Protein AF-A0A966PUM5-F1 (afdb_monomer)

Foldseek 3Di:
DDDLLRPDDLVVLLVCVVVVNPSSVVSLLVVLLVLLVVVLVVCVVPVDQADEDADPCLVVCVSRVVSNVVNNCVPHPPSVPDDDRHYHYDPCHPCPVVVVVVCVVVVD

Structure (mmCIF, N/CA/C/O backbone):
data_AF-A0A966PUM5-F1
#
_entry.id   AF-A0A966PUM5-F1
#
loop_
_atom_site.group_PDB
_atom_site.id
_atom_site.type_symbol
_atom_site.label_atom_id
_atom_site.label_alt_id
_atom_site.label_comp_id
_atom_site.label_asym_id
_atom_site.label_entity_id
_atom_site.label_seq_id
_atom_site.pdbx_PDB_ins_code
_atom_site.Cartn_x
_atom_site.Cartn_y
_atom_site.Cartn_z
_atom_site.occupancy
_atom_site.B_iso_or_equiv
_atom_site.auth_seq_id
_atom_site.auth_comp_id
_atom_site.auth_asym_id
_atom_site.auth_atom_id
_atom_site.pdbx_PDB_model_num
ATOM 1 N N . MET A 1 1 ? 14.178 -1.785 17.486 1.00 45.16 1 MET A N 1
ATOM 2 C CA . MET A 1 1 ? 13.319 -1.583 16.301 1.00 45.16 1 MET A CA 1
ATOM 3 C C . MET A 1 1 ? 12.007 -1.009 16.814 1.00 45.16 1 MET A C 1
ATOM 5 O O . MET A 1 1 ? 11.384 -1.663 17.637 1.00 45.16 1 MET A O 1
ATOM 9 N N . ALA A 1 2 ? 11.670 0.242 16.490 1.00 56.06 2 ALA A N 1
ATOM 10 C CA . ALA A 1 2 ? 10.442 0.864 16.991 1.00 56.06 2 ALA A CA 1
ATOM 11 C C . ALA A 1 2 ? 9.235 0.280 16.241 1.00 56.06 2 ALA A C 1
ATOM 13 O O . ALA A 1 2 ? 9.204 0.308 15.013 1.00 56.06 2 ALA A O 1
ATOM 14 N N . THR A 1 3 ? 8.275 -0.283 16.970 1.00 83.56 3 THR A N 1
ATOM 15 C CA . THR A 1 3 ? 7.046 -0.873 16.421 1.00 83.56 3 THR A CA 1
ATOM 16 C C . THR A 1 3 ? 5.896 0.118 16.551 1.00 83.56 3 THR A C 1
ATOM 18 O O . THR A 1 3 ? 5.686 0.651 17.638 1.00 83.56 3 THR A O 1
ATOM 21 N N . ILE A 1 4 ? 5.130 0.331 15.477 1.00 85.62 4 ILE A N 1
ATOM 22 C CA . ILE A 1 4 ? 4.017 1.300 15.442 1.00 85.62 4 ILE A CA 1
ATOM 23 C C . ILE A 1 4 ? 2.964 0.990 16.522 1.00 85.62 4 ILE A C 1
ATOM 25 O O . ILE A 1 4 ? 2.525 1.901 17.214 1.00 85.62 4 ILE A O 1
ATOM 29 N N . ALA A 1 5 ? 2.626 -0.288 16.711 1.00 89.94 5 ALA A N 1
ATOM 30 C CA . ALA A 1 5 ? 1.609 -0.752 17.658 1.00 89.94 5 ALA A CA 1
ATOM 31 C C . ALA A 1 5 ? 2.207 -1.493 18.870 1.00 89.94 5 ALA A C 1
ATOM 33 O O . ALA A 1 5 ? 1.662 -2.485 19.331 1.00 89.94 5 ALA A O 1
ATOM 34 N N . GLY A 1 6 ? 3.401 -1.102 19.334 1.00 86.88 6 GLY A N 1
ATOM 35 C CA . GLY A 1 6 ? 3.982 -1.680 20.560 1.00 86.88 6 GLY A CA 1
ATOM 36 C C . GLY A 1 6 ? 4.244 -3.199 20.546 1.00 86.88 6 GLY A C 1
ATOM 37 O O . GLY A 1 6 ? 4.466 -3.773 21.606 1.00 86.88 6 GLY A O 1
ATOM 38 N N . GLY A 1 7 ? 4.229 -3.842 19.373 1.00 87.06 7 GLY A N 1
ATOM 39 C CA . GLY A 1 7 ? 4.420 -5.287 19.210 1.00 87.06 7 GLY A CA 1
ATOM 40 C C . GLY A 1 7 ? 3.132 -6.092 19.004 1.00 87.06 7 GLY A C 1
ATOM 41 O O . GLY A 1 7 ? 3.221 -7.306 18.844 1.00 87.06 7 GLY A O 1
ATOM 42 N N . GLU A 1 8 ? 1.962 -5.445 18.974 1.00 91.31 8 GLU A N 1
ATOM 43 C CA . GLU A 1 8 ? 0.696 -6.087 18.598 1.00 91.31 8 GLU A CA 1
ATOM 44 C C . GLU A 1 8 ? 0.746 -6.654 17.169 1.00 91.31 8 GLU A C 1
ATOM 46 O O . GLU A 1 8 ? 1.425 -6.112 16.286 1.00 91.31 8 GLU A O 1
ATOM 51 N N . ARG A 1 9 ? 0.003 -7.743 16.931 1.00 91.25 9 ARG A N 1
ATOM 52 C CA . ARG A 1 9 ? -0.102 -8.345 15.596 1.00 91.25 9 ARG A CA 1
ATOM 53 C C . ARG A 1 9 ? -0.928 -7.447 14.678 1.00 91.25 9 ARG A C 1
ATOM 55 O O . ARG A 1 9 ? -1.912 -6.846 15.109 1.00 91.25 9 ARG A O 1
ATOM 62 N N . GLY A 1 10 ? -0.554 -7.374 13.402 1.00 90.50 10 GLY A N 1
ATOM 63 C CA . GLY A 1 10 ? -1.220 -6.488 12.443 1.00 90.50 10 GLY A CA 1
ATOM 64 C C . GLY A 1 10 ? -2.719 -6.773 12.323 1.00 90.50 10 GLY A C 1
ATOM 65 O O . GLY A 1 10 ? -3.525 -5.846 12.308 1.00 90.50 10 GLY A O 1
ATOM 66 N N . GLU A 1 11 ? -3.096 -8.048 12.329 1.00 91.62 11 GLU A N 1
ATOM 67 C CA . GLU A 1 11 ? -4.478 -8.515 12.230 1.00 91.62 11 GLU A CA 1
ATOM 68 C C . GLU A 1 11 ? -5.327 -8.059 13.427 1.00 91.62 11 GLU A C 1
ATOM 70 O O . GLU A 1 11 ? -6.487 -7.686 13.260 1.00 91.62 11 GLU A O 1
ATOM 75 N N . GLU A 1 12 ? -4.745 -8.030 14.631 1.00 94.50 12 GLU A N 1
ATOM 76 C CA . GLU A 1 12 ? -5.415 -7.561 15.853 1.00 94.50 12 GLU A CA 1
ATOM 77 C C . GLU A 1 12 ? -5.640 -6.049 15.814 1.00 94.50 12 GLU A C 1
ATOM 79 O O . GLU A 1 12 ? -6.734 -5.570 16.125 1.00 94.50 12 GLU A O 1
ATOM 84 N N . VAL A 1 13 ? -4.629 -5.297 15.371 1.00 95.25 13 VAL A N 1
ATOM 85 C CA . VAL A 1 13 ? -4.726 -3.842 15.202 1.00 95.25 13 VAL A CA 1
ATOM 86 C C . VAL A 1 13 ? -5.794 -3.496 14.166 1.0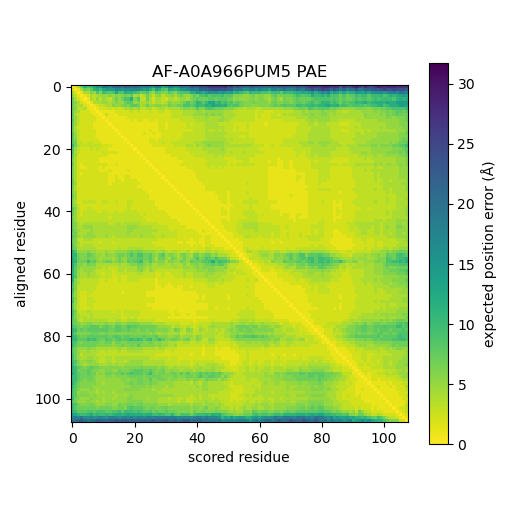0 95.25 13 VAL A C 1
ATOM 88 O O . VAL A 1 13 ? -6.623 -2.620 14.405 1.00 95.25 13 VAL A O 1
ATOM 91 N N . ILE A 1 14 ? -5.829 -4.207 13.038 1.00 94.44 14 ILE A N 1
ATOM 92 C CA . ILE A 1 14 ? -6.844 -4.003 11.998 1.00 94.44 14 ILE A CA 1
ATOM 93 C C . ILE A 1 14 ? -8.242 -4.321 12.537 1.00 94.44 14 ILE A C 1
ATOM 95 O O . ILE A 1 14 ? -9.154 -3.517 12.357 1.00 94.44 14 ILE A O 1
ATOM 99 N N . ALA A 1 15 ? -8.418 -5.438 13.248 1.00 95.00 15 ALA A N 1
ATOM 100 C CA . ALA A 1 15 ? -9.709 -5.799 13.832 1.00 95.00 15 ALA A CA 1
ATOM 101 C C . ALA A 1 15 ? -10.219 -4.732 14.818 1.00 95.00 15 ALA A C 1
ATOM 103 O O . ALA A 1 15 ? -11.388 -4.345 14.768 1.00 95.00 15 ALA A O 1
ATOM 104 N N . ARG A 1 16 ? -9.335 -4.196 15.671 1.00 96.81 16 ARG A N 1
ATOM 105 C CA . ARG A 1 16 ? -9.654 -3.082 16.579 1.00 96.81 16 ARG A CA 1
ATOM 106 C C . ARG A 1 16 ? -10.023 -1.809 15.817 1.00 96.81 16 ARG A C 1
ATOM 108 O O . ARG A 1 16 ? -11.003 -1.154 16.165 1.00 96.81 16 ARG A O 1
ATOM 115 N N . ALA A 1 17 ? -9.280 -1.474 14.765 1.00 96.12 17 ALA A N 1
ATOM 116 C CA . ALA A 1 17 ? -9.565 -0.305 13.940 1.00 96.12 17 ALA A CA 1
ATOM 117 C C . ALA A 1 17 ? -10.936 -0.415 13.250 1.00 96.12 17 ALA A C 1
ATOM 119 O O . ALA A 1 17 ? -11.700 0.548 13.253 1.00 96.12 17 ALA A O 1
ATOM 120 N N . VAL A 1 18 ? -11.290 -1.600 12.737 1.00 95.19 18 VAL A N 1
ATOM 121 C CA . VAL A 1 18 ? -12.622 -1.886 12.173 1.00 95.19 18 VAL A CA 1
ATOM 122 C C . VAL A 1 18 ? -13.722 -1.740 13.230 1.00 95.19 18 VAL A C 1
ATOM 124 O O . VAL A 1 18 ? -14.803 -1.242 12.923 1.00 95.19 18 VAL A O 1
ATOM 127 N N . ALA A 1 19 ? -13.441 -2.098 14.485 1.00 97.00 19 ALA A N 1
ATOM 128 C CA . ALA A 1 19 ? -14.344 -1.878 15.615 1.00 97.00 19 ALA A CA 1
ATOM 129 C C . ALA A 1 19 ? -14.408 -0.409 16.097 1.00 97.00 19 ALA A C 1
ATOM 131 O O . ALA A 1 19 ? -15.137 -0.110 17.042 1.00 97.00 19 ALA A O 1
ATOM 132 N N . GLY A 1 20 ? -13.675 0.512 15.461 1.00 96.62 20 GLY A N 1
ATOM 133 C CA . GLY A 1 20 ? -13.687 1.941 15.781 1.00 96.62 20 GLY A CA 1
ATOM 134 C C . GLY A 1 20 ? -12.743 2.358 16.912 1.00 96.62 20 GLY A C 1
ATOM 135 O O . GLY A 1 20 ? -12.876 3.462 17.440 1.00 96.62 20 GLY A O 1
ATOM 136 N N . ASP A 1 21 ? -11.790 1.508 17.301 1.00 98.06 21 ASP A N 1
ATOM 137 C CA . ASP A 1 21 ? -10.781 1.849 18.305 1.00 98.06 21 ASP A CA 1
ATOM 138 C C . ASP A 1 21 ? -9.893 3.007 17.814 1.00 98.06 21 ASP A C 1
ATOM 140 O O . ASP A 1 21 ? -9.150 2.886 16.837 1.00 98.06 21 ASP A O 1
ATOM 144 N N . ALA A 1 22 ? -9.952 4.141 18.516 1.00 97.44 22 ALA A N 1
ATOM 145 C CA . ALA A 1 22 ? -9.245 5.361 18.133 1.00 97.44 22 ALA A CA 1
ATOM 146 C C . ALA A 1 22 ? -7.714 5.206 18.112 1.00 97.44 22 ALA A C 1
ATOM 148 O O . ALA A 1 22 ? -7.044 5.821 17.281 1.00 97.44 22 ALA A O 1
ATOM 149 N N . GLN A 1 23 ? -7.151 4.391 19.005 1.00 96.38 23 GLN A N 1
ATOM 150 C CA . GLN A 1 23 ? -5.712 4.151 19.050 1.00 96.38 23 GLN A CA 1
ATOM 151 C C . GLN A 1 23 ? -5.281 3.301 17.851 1.00 96.38 23 GLN A C 1
ATOM 153 O O . GLN A 1 23 ? -4.318 3.650 17.168 1.00 96.38 23 GLN A O 1
ATOM 158 N N . ALA A 1 24 ? -6.028 2.237 17.550 1.00 96.19 24 ALA A N 1
ATOM 159 C CA . ALA A 1 24 ? -5.768 1.381 16.400 1.00 96.19 24 ALA A CA 1
ATOM 160 C C . ALA A 1 24 ? -5.907 2.143 15.072 1.00 96.19 24 ALA A C 1
ATOM 162 O O . ALA A 1 24 ? -5.049 2.023 14.199 1.00 96.19 24 ALA A O 1
ATOM 163 N N . LEU A 1 25 ? -6.920 3.006 14.945 1.00 97.31 25 LEU A N 1
ATOM 164 C CA . LEU A 1 25 ? -7.059 3.918 13.803 1.00 97.31 25 LEU A CA 1
ATOM 165 C C . LEU A 1 25 ? -5.841 4.850 13.667 1.00 97.31 25 LEU A C 1
ATOM 167 O O . LEU A 1 25 ? -5.355 5.068 12.557 1.00 97.31 25 LEU A O 1
ATOM 171 N N . GLY A 1 26 ? -5.305 5.355 14.783 1.00 96.81 26 GLY A N 1
ATOM 172 C CA . GLY A 1 26 ? -4.069 6.143 14.798 1.00 96.81 26 GLY A CA 1
ATOM 173 C C . GLY A 1 26 ? -2.835 5.350 14.348 1.00 96.81 26 GLY A C 1
ATOM 174 O O . GLY A 1 26 ? -1.963 5.890 13.657 1.00 96.81 26 GLY A O 1
ATOM 175 N N . TYR A 1 27 ? -2.769 4.057 14.676 1.00 96.25 27 TYR A N 1
ATOM 176 C CA . TYR A 1 27 ? -1.722 3.164 14.177 1.00 96.25 27 TYR A CA 1
ATOM 177 C C . TYR A 1 27 ? -1.831 2.945 12.669 1.00 96.25 27 TYR A C 1
ATOM 179 O O . TYR A 1 27 ? -0.808 3.017 11.986 1.00 96.25 27 TYR A O 1
ATOM 187 N N . LEU A 1 28 ? -3.042 2.748 12.134 1.00 95.69 28 LEU A N 1
ATOM 188 C CA . LEU A 1 28 ? -3.251 2.606 10.689 1.00 95.69 28 LEU A CA 1
ATOM 189 C C . LEU A 1 28 ? -2.915 3.893 9.926 1.00 95.69 28 LEU A C 1
ATOM 191 O O . LEU A 1 28 ? -2.287 3.825 8.871 1.00 95.69 28 LEU A O 1
ATOM 195 N N . ASP A 1 29 ? -3.254 5.064 10.472 1.00 97.25 29 ASP A N 1
ATOM 196 C CA . ASP A 1 29 ? -2.884 6.353 9.875 1.00 97.25 29 ASP A CA 1
ATOM 197 C C . ASP A 1 29 ? -1.358 6.546 9.858 1.00 97.25 29 ASP A C 1
ATOM 199 O O . ASP A 1 29 ? -0.783 6.874 8.817 1.00 97.25 29 ASP A O 1
ATOM 203 N N . THR A 1 30 ? -0.682 6.234 10.970 1.00 96.56 30 THR A N 1
ATOM 204 C CA . THR A 1 30 ? 0.787 6.278 11.060 1.00 96.56 30 THR A CA 1
ATOM 205 C C . THR A 1 30 ? 1.443 5.302 10.083 1.00 96.56 30 THR A C 1
ATOM 207 O O . THR A 1 30 ? 2.404 5.657 9.399 1.00 96.56 30 THR A O 1
ATOM 210 N N . PHE A 1 31 ? 0.922 4.078 9.990 1.00 95.00 31 PHE A N 1
ATOM 211 C CA . PHE A 1 31 ? 1.378 3.081 9.026 1.00 95.00 31 PHE A CA 1
ATOM 212 C C . PHE A 1 31 ? 1.207 3.585 7.589 1.00 95.00 31 PHE A C 1
ATOM 214 O O . PHE A 1 31 ? 2.166 3.582 6.814 1.00 95.00 31 PHE A O 1
ATOM 221 N N . GLY A 1 32 ? 0.014 4.088 7.257 1.00 95.94 32 GLY A N 1
ATOM 222 C CA . GLY A 1 32 ? -0.308 4.622 5.940 1.00 95.94 32 GLY A CA 1
ATOM 223 C C . GLY A 1 32 ? 0.628 5.754 5.525 1.00 95.94 32 GLY A C 1
ATOM 224 O O . GLY A 1 32 ? 1.098 5.770 4.388 1.00 95.94 32 GLY A O 1
ATOM 225 N N . ARG A 1 33 ? 0.979 6.644 6.463 1.00 97.94 33 ARG A N 1
ATOM 226 C CA . ARG A 1 33 ? 1.949 7.722 6.238 1.00 97.94 33 ARG A CA 1
ATOM 227 C C . ARG A 1 33 ? 3.324 7.192 5.853 1.00 97.94 33 ARG A C 1
ATOM 229 O O . ARG A 1 33 ? 3.911 7.673 4.888 1.00 97.94 33 ARG A O 1
ATOM 236 N N . TRP A 1 34 ? 3.850 6.215 6.587 1.00 96.75 34 TRP A N 1
ATOM 237 C CA . TRP A 1 34 ? 5.185 5.677 6.313 1.00 96.75 34 TRP A CA 1
ATOM 238 C C . TRP A 1 34 ? 5.255 4.918 4.991 1.00 96.75 34 TRP A C 1
ATOM 240 O O . TRP A 1 34 ? 6.224 5.080 4.247 1.00 96.75 34 TRP A O 1
ATOM 250 N N . VAL A 1 35 ? 4.213 4.154 4.658 1.00 95.88 35 VAL A N 1
ATOM 251 C CA . VAL A 1 35 ? 4.104 3.517 3.339 1.00 95.88 35 VAL A CA 1
ATOM 252 C C . VAL A 1 35 ? 4.051 4.582 2.242 1.00 95.88 35 VAL A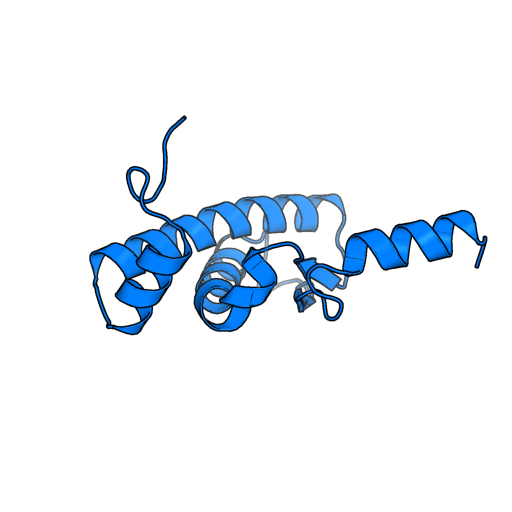 C 1
ATOM 254 O O . VAL A 1 35 ? 4.813 4.508 1.279 1.00 95.88 35 VAL A O 1
ATOM 257 N N . ALA A 1 36 ? 3.220 5.615 2.409 1.00 97.19 36 ALA A N 1
ATOM 258 C CA . ALA A 1 36 ? 3.102 6.707 1.450 1.00 97.19 36 ALA A CA 1
ATOM 259 C C . ALA A 1 36 ? 4.428 7.443 1.209 1.00 97.19 36 ALA A C 1
ATOM 261 O O . ALA A 1 36 ? 4.742 7.725 0.058 1.00 97.19 36 ALA A O 1
ATOM 262 N N . VAL A 1 37 ? 5.240 7.692 2.244 1.00 97.94 37 VAL A N 1
ATOM 263 C CA . VAL A 1 37 ? 6.588 8.278 2.086 1.00 97.94 37 VAL A CA 1
ATOM 264 C C . VAL A 1 37 ? 7.445 7.442 1.131 1.00 97.94 37 VAL A C 1
ATOM 266 O O . VAL A 1 37 ? 8.072 7.987 0.223 1.00 97.94 37 VAL A O 1
ATOM 269 N N . GLY A 1 38 ? 7.451 6.116 1.296 1.00 97.19 38 GLY A N 1
ATOM 270 C CA . GLY A 1 38 ? 8.180 5.215 0.403 1.00 97.19 38 GLY A CA 1
ATOM 271 C C . GLY A 1 38 ? 7.665 5.281 -1.036 1.00 97.19 38 GLY A C 1
ATOM 272 O O . GLY A 1 38 ? 8.451 5.435 -1.971 1.00 97.19 38 GLY A O 1
ATOM 273 N N . LEU A 1 39 ? 6.343 5.233 -1.212 1.00 97.12 39 LEU A N 1
ATOM 274 C CA . LEU A 1 39 ? 5.706 5.302 -2.529 1.00 97.12 39 LEU A CA 1
ATOM 275 C C . LEU A 1 39 ? 5.959 6.642 -3.232 1.00 97.12 39 LEU A C 1
ATOM 277 O O . LEU A 1 39 ? 6.232 6.656 -4.431 1.00 97.12 39 LEU A O 1
ATOM 281 N N . VAL A 1 40 ? 5.906 7.761 -2.508 1.00 97.69 40 VAL A N 1
ATOM 282 C CA . VAL A 1 40 ? 6.205 9.098 -3.043 1.00 97.69 40 VAL A CA 1
ATOM 283 C C . VAL A 1 40 ? 7.653 9.184 -3.504 1.00 97.69 40 VAL A C 1
ATOM 285 O O . VAL A 1 40 ? 7.912 9.677 -4.599 1.00 97.69 40 VAL A O 1
ATOM 288 N N . ASN A 1 41 ? 8.595 8.660 -2.719 1.00 97.38 41 ASN A N 1
ATOM 289 C CA . ASN A 1 41 ? 10.000 8.633 -3.117 1.00 97.38 41 ASN A CA 1
ATOM 290 C C . ASN A 1 41 ? 10.196 7.839 -4.411 1.00 97.38 41 ASN A C 1
ATOM 292 O O . ASN A 1 41 ? 10.841 8.333 -5.330 1.00 97.38 41 ASN A O 1
ATOM 296 N N . LEU A 1 42 ? 9.593 6.650 -4.515 1.00 96.75 42 LEU A N 1
ATOM 297 C CA . LEU A 1 42 ? 9.633 5.859 -5.746 1.00 96.75 42 LEU A CA 1
ATOM 298 C C . LEU A 1 42 ? 9.004 6.622 -6.918 1.00 96.75 42 LEU A C 1
ATOM 300 O O . LEU A 1 42 ? 9.615 6.724 -7.974 1.00 96.75 42 LEU A O 1
ATOM 304 N N . THR A 1 43 ? 7.845 7.246 -6.704 1.00 96.56 43 THR A N 1
ATOM 305 C CA . THR A 1 43 ? 7.141 8.037 -7.728 1.00 96.56 43 THR A CA 1
ATOM 306 C C . THR A 1 43 ? 7.975 9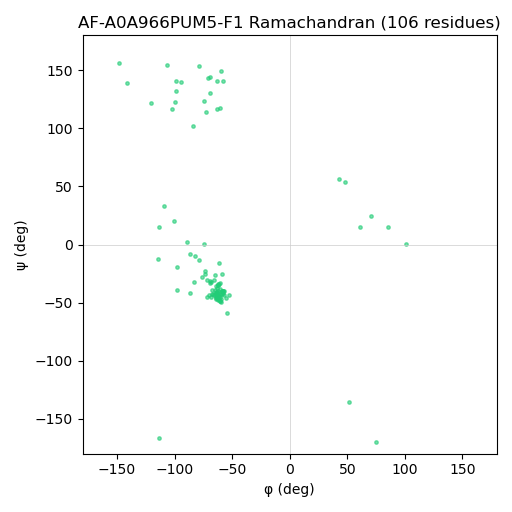.217 -8.226 1.00 96.56 43 THR A C 1
ATOM 308 O O . THR A 1 43 ? 7.975 9.522 -9.415 1.00 96.56 43 THR A O 1
ATOM 311 N N . ASN A 1 44 ? 8.713 9.882 -7.338 1.00 94.88 44 ASN A N 1
ATOM 312 C CA . ASN A 1 44 ? 9.588 10.991 -7.710 1.00 94.88 44 ASN A CA 1
ATOM 313 C C . ASN A 1 44 ? 10.855 10.535 -8.449 1.00 94.88 44 ASN A C 1
ATOM 315 O O . ASN A 1 44 ? 11.422 11.325 -9.195 1.00 94.88 44 ASN A O 1
ATOM 319 N N . ILE A 1 45 ? 11.306 9.294 -8.241 1.00 95.69 45 ILE A N 1
ATOM 320 C CA . ILE A 1 45 ? 12.506 8.746 -8.890 1.00 95.69 45 ILE A CA 1
ATOM 321 C C . ILE A 1 45 ? 12.175 8.144 -10.259 1.00 95.69 45 ILE A C 1
ATOM 323 O O . ILE A 1 45 ? 12.954 8.312 -11.194 1.00 95.69 45 ILE A O 1
ATOM 327 N N . THR A 1 46 ? 11.060 7.418 -10.376 1.00 96.12 46 THR A N 1
ATOM 328 C CA . THR A 1 46 ? 10.775 6.585 -11.555 1.00 96.12 46 THR A CA 1
ATOM 329 C C . THR A 1 46 ? 9.579 7.035 -12.387 1.00 96.12 46 THR A C 1
ATOM 331 O O . THR A 1 46 ? 9.429 6.528 -13.492 1.00 96.12 46 THR A O 1
ATOM 334 N N . ASP A 1 47 ? 8.746 7.948 -11.878 1.00 94.38 47 ASP A N 1
ATOM 335 C CA . ASP A 1 47 ? 7.515 8.439 -12.521 1.00 94.38 47 ASP A CA 1
ATOM 336 C C . ASP A 1 47 ? 6.650 7.334 -13.177 1.00 94.38 47 ASP A C 1
ATOM 338 O O . ASP A 1 47 ? 6.400 7.354 -14.384 1.00 94.38 47 ASP A O 1
ATOM 342 N N . PRO A 1 48 ? 6.226 6.304 -12.418 1.00 96.50 48 PRO A N 1
ATOM 343 C CA . PRO A 1 48 ? 5.509 5.173 -12.987 1.00 96.50 48 PRO A CA 1
ATOM 344 C C . PRO A 1 48 ? 4.034 5.513 -13.240 1.00 96.50 48 PRO A C 1
ATOM 346 O O . PRO A 1 48 ? 3.425 6.279 -12.500 1.00 96.50 48 PRO A O 1
ATOM 349 N N . ASN A 1 49 ? 3.404 4.839 -14.207 1.00 96.31 49 ASN A N 1
ATOM 350 C CA . ASN A 1 49 ? 1.947 4.918 -14.373 1.00 96.31 49 ASN A CA 1
ATOM 351 C C . ASN A 1 49 ? 1.179 4.083 -13.332 1.00 96.31 49 ASN A C 1
ATOM 353 O O . ASN A 1 49 ? 0.034 4.394 -13.014 1.00 96.31 49 ASN A O 1
ATOM 357 N N . VAL A 1 50 ? 1.777 3.004 -12.816 1.00 96.81 50 VAL A N 1
ATOM 358 C CA . VAL A 1 50 ? 1.134 2.067 -11.880 1.00 96.81 50 VAL A CA 1
ATOM 359 C C . VAL A 1 50 ? 2.140 1.617 -10.829 1.00 96.81 50 VAL A C 1
ATOM 361 O O . VAL A 1 50 ? 3.282 1.296 -11.157 1.00 96.81 50 VAL A O 1
ATOM 364 N N . ILE A 1 51 ? 1.697 1.529 -9.575 1.00 96.50 51 ILE A N 1
ATOM 365 C CA . ILE A 1 51 ? 2.440 0.868 -8.500 1.00 96.50 51 ILE A CA 1
ATOM 366 C C . ILE A 1 51 ? 1.586 -0.273 -7.952 1.00 96.50 51 ILE A C 1
ATOM 368 O O . ILE A 1 51 ? 0.469 -0.056 -7.484 1.00 96.50 51 ILE A O 1
ATOM 372 N N . VAL A 1 52 ? 2.122 -1.494 -8.007 1.00 94.31 52 VAL A N 1
ATOM 373 C CA . VAL A 1 52 ? 1.450 -2.699 -7.506 1.00 94.31 52 VAL A CA 1
ATOM 374 C C . VAL A 1 52 ? 1.986 -3.048 -6.121 1.00 94.31 52 VAL A C 1
ATOM 376 O O . VAL A 1 52 ? 3.181 -3.270 -5.943 1.00 94.31 52 VAL A O 1
ATOM 379 N N . ILE A 1 53 ? 1.089 -3.115 -5.142 1.00 92.12 53 ILE A N 1
ATOM 380 C CA . ILE A 1 53 ? 1.385 -3.394 -3.737 1.00 92.12 53 ILE A CA 1
ATOM 381 C C . ILE A 1 53 ? 1.019 -4.850 -3.442 1.00 92.12 53 ILE A C 1
ATOM 383 O O . ILE A 1 53 ? -0.141 -5.245 -3.563 1.00 92.12 53 ILE A O 1
ATOM 387 N N . GLY A 1 54 ? 2.023 -5.656 -3.095 1.00 88.56 54 GLY A N 1
ATOM 388 C CA . GLY A 1 54 ? 1.871 -7.072 -2.749 1.00 88.56 54 GLY A CA 1
ATOM 389 C C . GLY A 1 54 ? 2.188 -7.382 -1.283 1.00 88.56 54 GLY A C 1
ATOM 390 O O . GLY A 1 54 ? 2.325 -6.483 -0.454 1.00 88.56 54 GLY A O 1
ATOM 391 N N . GLY A 1 55 ? 2.339 -8.675 -0.978 1.00 83.62 55 GLY A N 1
ATOM 392 C CA . GLY A 1 55 ? 2.602 -9.177 0.377 1.00 83.62 55 GLY A CA 1
ATOM 393 C C . GLY A 1 55 ? 1.364 -9.147 1.281 1.00 83.62 55 GLY A C 1
ATOM 394 O O . GLY A 1 55 ? 0.264 -8.872 0.814 1.00 83.62 55 GLY A O 1
ATOM 395 N N . GLY A 1 56 ? 1.540 -9.390 2.585 1.00 78.19 56 GLY A N 1
ATOM 396 C CA . GLY A 1 56 ? 0.426 -9.474 3.551 1.00 78.19 56 GLY A CA 1
ATOM 397 C C . GLY A 1 56 ? -0.410 -8.192 3.693 1.00 78.19 56 GLY A C 1
ATOM 398 O O . GLY A 1 56 ? -1.540 -8.230 4.161 1.00 78.19 56 GLY A O 1
ATOM 399 N N . MET A 1 57 ? 0.095 -7.048 3.218 1.00 78.62 57 MET A N 1
ATOM 400 C CA . MET A 1 57 ? -0.689 -5.811 3.124 1.00 78.62 57 MET A CA 1
ATOM 401 C C . MET A 1 57 ? -1.843 -5.923 2.116 1.00 78.62 57 MET A C 1
ATOM 403 O O . MET A 1 57 ? -2.871 -5.272 2.297 1.00 78.62 57 MET A O 1
ATOM 407 N N . ALA A 1 58 ? -1.681 -6.728 1.062 1.00 84.00 58 ALA A N 1
ATOM 408 C CA . ALA A 1 58 ? -2.689 -6.901 0.021 1.00 84.00 58 ALA A CA 1
ATOM 409 C C . ALA A 1 58 ? -3.998 -7.490 0.570 1.00 84.00 58 ALA A C 1
ATOM 411 O O . ALA A 1 58 ? -5.073 -7.097 0.129 1.00 84.00 58 ALA A O 1
ATOM 412 N N . GLU A 1 59 ? -3.914 -8.375 1.565 1.00 84.31 59 GLU A N 1
ATOM 413 C CA . GLU A 1 59 ? -5.077 -9.008 2.203 1.00 84.31 59 GLU A CA 1
ATOM 414 C C . GLU A 1 59 ? -5.895 -8.017 3.040 1.00 84.31 59 GLU A C 1
ATOM 416 O O . GLU A 1 59 ? -7.116 -8.114 3.113 1.00 84.31 59 GLU A O 1
ATOM 421 N N . ALA A 1 60 ? -5.228 -7.021 3.626 1.00 88.75 60 ALA A N 1
ATOM 422 C CA . ALA A 1 60 ? -5.845 -5.964 4.423 1.00 88.75 60 ALA A CA 1
ATOM 423 C C . ALA A 1 60 ? -6.021 -4.650 3.642 1.00 88.75 60 ALA A C 1
ATOM 425 O O . ALA A 1 60 ? -6.138 -3.572 4.235 1.00 88.75 60 ALA A O 1
ATOM 426 N N . ALA A 1 61 ? -6.013 -4.711 2.308 1.00 89.75 61 ALA A N 1
ATOM 427 C CA . ALA A 1 61 ? -5.988 -3.523 1.467 1.00 89.75 61 ALA A CA 1
ATOM 428 C C . ALA A 1 61 ? -7.174 -2.585 1.719 1.00 89.75 61 ALA A C 1
ATOM 430 O O . ALA A 1 61 ? -6.972 -1.374 1.786 1.00 89.75 61 ALA A O 1
ATOM 431 N N . ASP A 1 62 ? -8.379 -3.116 1.926 1.00 91.38 62 ASP A N 1
ATOM 432 C CA . ASP A 1 62 ? -9.573 -2.296 2.167 1.00 91.38 62 ASP A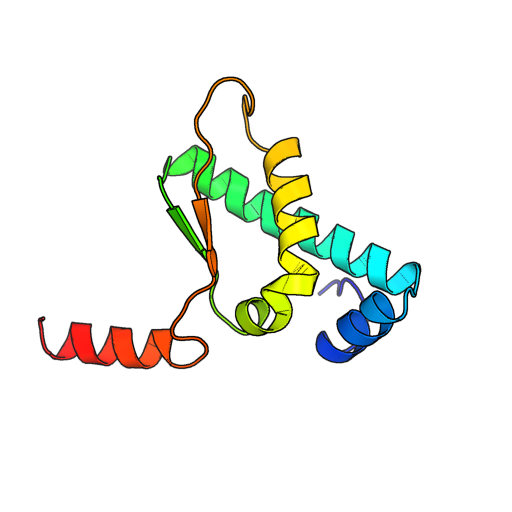 CA 1
ATOM 433 C C . ASP A 1 62 ? -9.448 -1.444 3.437 1.00 91.38 62 ASP A C 1
ATOM 435 O O . ASP A 1 62 ? -9.905 -0.301 3.473 1.00 91.38 62 ASP A O 1
ATOM 439 N N . SER A 1 63 ? -8.766 -1.964 4.461 1.00 92.94 63 SER A N 1
ATOM 440 C CA . SER A 1 63 ? -8.513 -1.239 5.706 1.00 92.94 63 SER A CA 1
ATOM 441 C C . SER A 1 63 ? -7.302 -0.310 5.617 1.00 92.94 63 SER A C 1
ATOM 443 O O . SER A 1 63 ? -7.291 0.725 6.270 1.00 92.94 63 SER A O 1
ATOM 445 N N . LEU A 1 64 ? -6.273 -0.644 4.833 1.00 93.75 64 LEU A N 1
ATOM 446 C CA . LEU A 1 64 ? -4.992 0.079 4.841 1.00 93.75 64 LEU A CA 1
ATOM 447 C C . LEU A 1 64 ? -4.856 1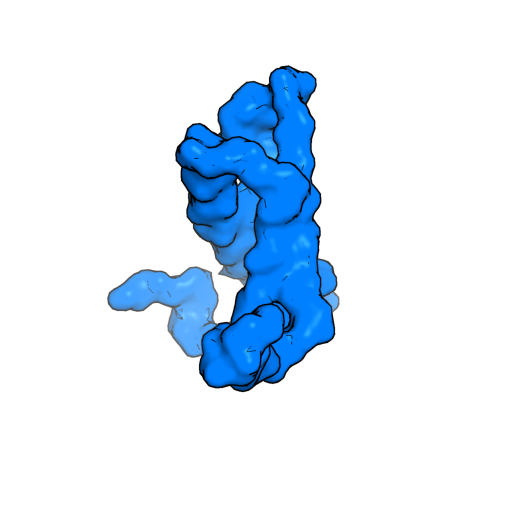.112 3.715 1.00 93.75 64 LEU A C 1
ATOM 449 O O . LEU A 1 64 ? -4.328 2.207 3.925 1.00 93.75 64 LEU A O 1
ATOM 453 N N . MET A 1 65 ? -5.338 0.790 2.514 1.00 94.94 65 MET A N 1
ATOM 454 C CA . MET A 1 65 ? -5.176 1.627 1.324 1.00 94.94 65 MET A CA 1
ATOM 455 C C . MET A 1 65 ? -5.800 3.022 1.435 1.00 94.94 65 MET A C 1
ATOM 457 O O . MET A 1 65 ? -5.207 3.943 0.868 1.00 94.94 65 MET A O 1
ATOM 461 N N . PRO A 1 66 ? -6.925 3.247 2.144 1.00 95.81 66 PRO A N 1
ATOM 462 C CA . PRO A 1 66 ? -7.444 4.600 2.343 1.00 95.81 66 PRO A CA 1
ATOM 463 C C . PRO A 1 66 ? -6.428 5.536 3.015 1.00 95.81 66 PRO A C 1
ATOM 465 O O . PRO A 1 66 ? -6.222 6.656 2.545 1.00 95.81 66 PRO A O 1
ATOM 468 N N . TYR A 1 67 ? -5.728 5.061 4.052 1.00 96.62 67 TYR A N 1
ATOM 469 C CA . TYR A 1 67 ? -4.698 5.837 4.752 1.00 96.62 67 TYR A CA 1
ATOM 470 C C . TYR A 1 67 ? -3.484 6.094 3.860 1.00 96.62 67 TYR A C 1
ATOM 472 O O . TYR A 1 67 ? -2.975 7.212 3.810 1.00 96.62 67 TYR A O 1
ATOM 480 N N . VAL A 1 68 ? -3.047 5.081 3.107 1.00 96.88 68 VAL A N 1
ATOM 481 C CA . VAL A 1 68 ? -1.924 5.219 2.168 1.00 96.88 68 VAL A CA 1
ATOM 482 C C . VAL A 1 68 ? -2.246 6.232 1.075 1.00 96.88 68 VAL A C 1
ATOM 484 O O . VAL A 1 68 ? -1.446 7.127 0.828 1.00 96.88 68 VAL A O 1
ATOM 487 N N . LYS A 1 69 ? -3.423 6.141 0.444 1.00 95.69 69 LYS A N 1
ATOM 488 C CA . LYS A 1 69 ? -3.848 7.060 -0.624 1.00 95.69 69 LYS A CA 1
ATOM 489 C C . LYS A 1 69 ? -3.979 8.497 -0.126 1.00 95.69 69 LYS A C 1
ATOM 491 O O . LYS A 1 69 ? -3.538 9.412 -0.820 1.00 95.69 69 LYS A O 1
ATOM 496 N N . LYS A 1 70 ? -4.536 8.689 1.076 1.00 96.69 70 LYS A N 1
ATOM 497 C CA . LYS A 1 70 ? -4.604 9.996 1.745 1.00 96.69 70 LYS A CA 1
ATOM 498 C C . LYS A 1 70 ? -3.208 10.616 1.850 1.00 96.69 70 LYS A C 1
ATOM 500 O O . LYS A 1 70 ? -2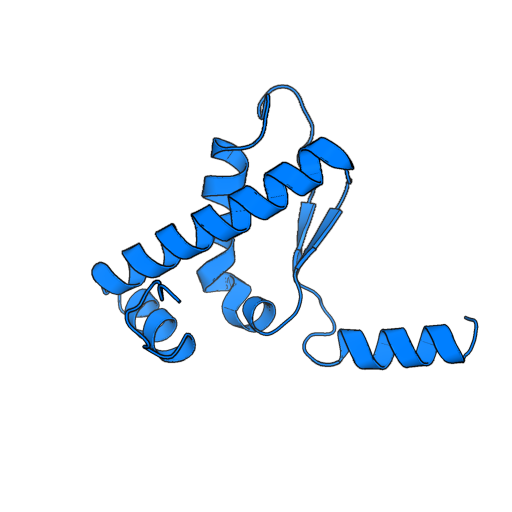.969 11.681 1.289 1.00 96.69 70 LYS A O 1
ATOM 505 N N . TRP A 1 71 ? -2.277 9.925 2.507 1.00 98.06 71 TRP A N 1
ATOM 506 C CA . TRP A 1 71 ? -0.929 10.449 2.726 1.00 98.06 71 TRP A CA 1
ATOM 507 C C . TRP A 1 71 ? -0.108 10.558 1.443 1.00 98.06 71 TRP A C 1
ATOM 509 O O . TRP A 1 71 ? 0.691 11.476 1.311 1.00 98.06 71 TRP A O 1
ATOM 519 N N . PHE A 1 72 ? -0.314 9.663 0.477 1.00 97.38 72 PHE A N 1
ATOM 520 C CA . PHE A 1 72 ? 0.364 9.726 -0.814 1.00 97.38 72 PHE A CA 1
ATOM 521 C C . PHE A 1 72 ? 0.036 11.034 -1.533 1.00 97.38 72 PHE A C 1
ATOM 523 O O . PHE A 1 72 ? 0.947 11.744 -1.946 1.00 97.38 72 PHE A O 1
ATOM 530 N N . LYS A 1 73 ? -1.251 11.399 -1.602 1.00 94.69 73 LYS A N 1
ATOM 531 C CA . LYS A 1 73 ? -1.681 12.669 -2.196 1.00 94.69 73 LYS A CA 1
ATOM 532 C C . LYS A 1 73 ? -1.127 13.882 -1.442 1.00 94.69 73 LYS A C 1
ATOM 534 O O . LYS A 1 73 ? -0.741 14.852 -2.082 1.00 94.69 73 LYS A O 1
ATOM 539 N N . GLU A 1 74 ? -1.091 13.834 -0.110 1.00 95.81 74 GLU A N 1
ATOM 540 C CA . GLU A 1 74 ? -0.576 14.942 0.711 1.00 95.81 74 GLU A CA 1
ATOM 541 C C . GLU A 1 74 ? 0.942 15.140 0.591 1.00 95.81 74 GLU A C 1
ATOM 543 O O . GLU A 1 74 ? 1.424 16.265 0.691 1.00 95.81 74 GLU A O 1
ATOM 548 N N . LEU A 1 75 ? 1.700 14.057 0.404 1.00 96.75 75 LEU A N 1
ATOM 549 C CA . LEU A 1 75 ? 3.164 14.080 0.433 1.00 96.75 75 LEU A CA 1
ATOM 550 C C . LEU A 1 75 ? 3.806 14.146 -0.958 1.00 96.75 75 LEU A C 1
ATOM 552 O O . LEU A 1 75 ? 4.983 14.497 -1.061 1.00 96.75 75 LEU A O 1
ATOM 556 N N . LEU A 1 76 ? 3.077 13.782 -2.017 1.00 95.25 76 LEU A N 1
ATOM 557 C CA . LEU A 1 76 ? 3.603 13.780 -3.378 1.00 95.25 76 LEU A CA 1
ATOM 558 C C . LEU A 1 76 ? 3.994 15.197 -3.814 1.00 95.25 76 LEU A C 1
ATOM 560 O O . LEU A 1 76 ? 3.301 16.169 -3.530 1.00 95.25 76 LEU A O 1
ATOM 564 N N . TYR A 1 77 ? 5.107 15.315 -4.537 1.00 90.88 77 TYR A N 1
ATOM 565 C CA . TYR A 1 77 ? 5.545 16.596 -5.080 1.00 90.88 77 TYR A CA 1
ATOM 566 C C . TYR A 1 77 ? 4.600 17.076 -6.188 1.00 90.88 77 TYR A C 1
ATOM 568 O O . TYR A 1 77 ? 4.317 16.329 -7.126 1.00 90.88 77 TYR A O 1
ATOM 576 N N . ALA A 1 78 ? 4.173 18.339 -6.085 1.00 90.69 78 ALA A N 1
ATOM 577 C CA . ALA A 1 78 ? 3.284 19.009 -7.035 1.00 90.69 78 ALA A CA 1
ATOM 578 C C . ALA A 1 78 ? 2.043 18.162 -7.405 1.00 90.69 78 ALA A C 1
ATOM 580 O O . ALA A 1 78 ? 1.788 17.937 -8.589 1.00 90.69 78 ALA A O 1
ATOM 581 N N . PRO A 1 79 ? 1.266 17.684 -6.412 1.00 89.00 79 PRO A N 1
ATOM 582 C CA . PRO A 1 79 ? 0.252 16.656 -6.625 1.00 89.00 79 PRO A CA 1
ATOM 583 C C . PRO A 1 79 ? -0.891 17.134 -7.529 1.00 89.00 79 PRO A C 1
ATOM 585 O O . PRO A 1 79 ? -1.497 16.315 -8.206 1.00 89.00 79 PRO A O 1
ATOM 588 N N . ASP A 1 80 ? -1.166 18.436 -7.592 1.00 92.56 80 ASP A N 1
ATOM 589 C CA . ASP A 1 80 ? -2.212 18.995 -8.460 1.00 92.56 80 ASP A CA 1
ATOM 590 C C . ASP A 1 80 ? -1.723 19.302 -9.890 1.00 92.56 80 ASP A C 1
ATOM 592 O O . ASP A 1 80 ? -2.526 19.618 -10.763 1.00 92.56 80 ASP A O 1
ATOM 596 N N . ASN A 1 81 ? -0.413 19.190 -10.146 1.00 91.81 81 ASN A N 1
ATOM 597 C CA . ASN A 1 81 ? 0.219 19.527 -11.428 1.00 91.81 81 ASN A CA 1
ATOM 598 C C . ASN A 1 81 ? 0.804 18.300 -12.148 1.00 91.81 81 ASN A C 1
ATOM 600 O O . ASN A 1 81 ? 1.622 18.454 -13.057 1.00 91.81 81 ASN A O 1
ATOM 604 N N . ARG A 1 82 ? 0.431 17.083 -11.737 1.00 88.00 82 ARG A N 1
ATOM 605 C CA . ARG A 1 82 ? 0.872 15.834 -12.371 1.00 88.00 82 ARG A CA 1
ATOM 606 C C . ARG A 1 82 ? -0.188 14.747 -12.268 1.00 88.00 82 ARG A C 1
ATOM 608 O O . ARG A 1 82 ? -0.997 14.747 -11.342 1.00 88.00 82 ARG A O 1
ATOM 615 N N . GLU A 1 83 ? -0.127 13.785 -13.179 1.00 89.50 83 GLU A N 1
ATOM 616 C CA . GLU A 1 83 ? -0.887 12.544 -13.038 1.00 89.50 83 GLU A CA 1
ATOM 617 C C . GLU A 1 83 ? -0.321 11.699 -11.890 1.00 89.50 83 GLU A C 1
ATOM 619 O O . GLU A 1 83 ? 0.884 11.703 -11.618 1.00 89.50 83 GLU A O 1
ATOM 624 N N . HIS A 1 84 ? -1.207 11.006 -11.172 1.00 91.50 84 HIS A N 1
ATOM 625 C CA . HIS A 1 84 ? -0.813 10.130 -10.069 1.00 91.50 84 HIS A CA 1
ATOM 626 C C . HIS A 1 84 ? -0.675 8.700 -10.579 1.00 91.50 84 HIS A C 1
ATOM 628 O O . HIS A 1 84 ? -1.541 8.260 -11.341 1.00 91.50 84 HIS A O 1
ATOM 634 N N . PRO A 1 85 ? 0.342 7.945 -10.123 1.00 95.38 85 PRO A N 1
ATOM 635 C CA . PRO A 1 85 ? 0.372 6.517 -10.374 1.00 95.38 85 PRO A CA 1
ATOM 636 C C . PRO A 1 85 ? -0.881 5.863 -9.803 1.00 95.38 85 PRO A C 1
ATOM 638 O O . PRO A 1 85 ? -1.321 6.163 -8.688 1.00 95.38 85 PRO A O 1
ATOM 641 N N . ASP A 1 86 ? -1.415 4.904 -10.543 1.00 95.25 86 ASP A N 1
ATOM 642 C CA . ASP A 1 86 ? -2.492 4.076 -10.041 1.00 95.25 86 ASP A CA 1
ATOM 643 C C . ASP A 1 86 ? -1.946 3.099 -8.990 1.00 95.25 86 ASP A C 1
ATOM 645 O O . ASP A 1 86 ? -1.120 2.228 -9.286 1.00 95.25 86 ASP A O 1
ATOM 649 N N . LEU A 1 87 ? -2.383 3.263 -7.739 1.00 95.25 87 LEU A N 1
ATOM 650 C CA . LEU A 1 87 ? -2.007 2.382 -6.636 1.00 95.25 87 LEU A CA 1
ATOM 651 C C . LEU A 1 87 ? -2.922 1.154 -6.629 1.00 95.25 87 LEU A C 1
ATOM 653 O O . LEU A 1 87 ? -4.069 1.210 -6.165 1.00 95.25 87 LEU A O 1
ATOM 657 N N . ARG A 1 88 ? -2.390 0.036 -7.126 1.00 93.56 88 ARG A N 1
ATOM 658 C CA . ARG A 1 88 ? -3.082 -1.248 -7.273 1.00 93.56 88 ARG A CA 1
ATOM 659 C C . ARG A 1 88 ? -2.602 -2.257 -6.240 1.00 93.56 88 ARG A C 1
ATOM 661 O O . ARG A 1 88 ? -1.469 -2.206 -5.776 1.00 93.56 88 ARG A O 1
ATOM 668 N N . VAL A 1 89 ? -3.463 -3.214 -5.925 1.00 92.06 89 VAL A N 1
ATOM 669 C CA . VAL A 1 89 ? -3.131 -4.360 -5.072 1.00 92.06 89 VAL A CA 1
ATOM 670 C C . VAL A 1 89 ? -2.822 -5.561 -5.961 1.00 92.06 89 VAL A C 1
ATOM 672 O O . VAL A 1 89 ? -3.464 -5.750 -6.997 1.00 92.06 89 VAL A O 1
ATOM 675 N N . ALA A 1 90 ? -1.823 -6.356 -5.582 1.00 91.94 90 ALA A N 1
ATOM 676 C CA . ALA A 1 90 ? -1.448 -7.561 -6.308 1.00 91.94 90 ALA A CA 1
ATOM 677 C C . ALA A 1 90 ? -2.613 -8.564 -6.344 1.00 91.94 90 ALA A C 1
ATOM 679 O O . ALA A 1 90 ? -3.039 -9.081 -5.316 1.00 91.94 90 ALA A O 1
ATOM 680 N N . GLN A 1 91 ? -3.097 -8.875 -7.546 1.00 89.69 91 GLN A N 1
ATOM 681 C CA . GLN A 1 91 ? -4.260 -9.752 -7.744 1.00 89.69 91 GLN A CA 1
ATOM 682 C C . GLN A 1 91 ? -3.958 -11.232 -7.489 1.00 89.69 91 GLN A C 1
ATOM 684 O O . GLN A 1 91 ? -4.863 -12.011 -7.218 1.00 89.69 91 GLN A O 1
ATOM 689 N N . LEU A 1 92 ? -2.685 -11.619 -7.582 1.00 89.38 92 LEU A N 1
ATOM 690 C CA . LEU A 1 92 ? -2.236 -12.997 -7.382 1.00 89.38 92 LEU A CA 1
ATOM 691 C C . LEU A 1 92 ? -1.886 -13.304 -5.915 1.00 89.38 92 LEU A C 1
ATOM 693 O O . LEU A 1 92 ? -1.442 -14.412 -5.625 1.00 89.38 92 LEU A O 1
ATOM 697 N N . GLY A 1 93 ? -2.064 -12.336 -5.006 1.00 85.06 93 GLY A N 1
ATOM 698 C CA . GLY A 1 93 ? -1.869 -12.512 -3.565 1.00 85.06 93 GLY A CA 1
ATOM 699 C C . GLY A 1 93 ? -0.518 -13.132 -3.200 1.00 85.06 93 GLY A C 1
ATOM 700 O O . GLY A 1 93 ? 0.522 -12.776 -3.764 1.00 85.06 93 GLY A O 1
ATOM 701 N N . GLU A 1 94 ? -0.543 -14.093 -2.277 1.00 85.88 94 GLU A N 1
ATOM 702 C CA . GLU A 1 94 ? 0.631 -14.856 -1.830 1.00 85.88 94 GLU A CA 1
ATOM 703 C C . GLU A 1 94 ? 1.333 -15.627 -2.964 1.00 85.88 94 GLU A C 1
ATOM 705 O O . GLU A 1 94 ? 2.541 -15.863 -2.912 1.00 85.88 94 GLU A O 1
ATOM 710 N N . HIS A 1 95 ? 0.609 -15.970 -4.035 1.00 88.88 95 HIS A N 1
ATOM 711 C CA . HIS A 1 95 ? 1.155 -16.716 -5.168 1.00 88.88 95 HIS A CA 1
ATOM 712 C C . HIS A 1 95 ? 1.899 -15.837 -6.177 1.00 88.88 95 HIS A C 1
ATOM 714 O O . HIS A 1 95 ? 2.581 -16.376 -7.050 1.00 88.88 95 HIS A O 1
ATOM 720 N N . ALA A 1 96 ? 1.816 -14.504 -6.071 1.00 89.81 96 ALA A N 1
ATOM 721 C CA . ALA A 1 96 ? 2.416 -13.581 -7.037 1.00 89.81 96 ALA A CA 1
ATOM 722 C C . ALA A 1 96 ? 3.912 -13.858 -7.270 1.00 89.81 96 ALA A C 1
ATOM 724 O O . ALA A 1 96 ? 4.368 -13.899 -8.413 1.00 89.81 96 ALA A O 1
ATOM 725 N N . GLY A 1 97 ? 4.664 -14.111 -6.193 1.00 89.81 97 GLY A N 1
ATOM 726 C CA . GLY A 1 97 ? 6.094 -14.413 -6.274 1.00 89.81 97 GLY A CA 1
ATOM 727 C C . GLY A 1 97 ? 6.386 -15.761 -6.938 1.00 89.81 97 GLY A C 1
ATOM 728 O O . GLY A 1 97 ? 7.248 -15.841 -7.811 1.00 89.81 97 GLY A O 1
ATOM 729 N N . ALA A 1 98 ? 5.645 -16.809 -6.566 1.00 93.38 98 ALA A N 1
ATOM 730 C CA . ALA A 1 98 ? 5.832 -18.152 -7.117 1.00 93.38 98 ALA A CA 1
ATOM 731 C C . ALA A 1 98 ? 5.492 -18.210 -8.614 1.00 93.38 98 ALA A C 1
ATOM 733 O O . ALA A 1 98 ? 6.250 -18.781 -9.397 1.00 93.38 98 ALA A O 1
ATOM 734 N N . ILE A 1 99 ? 4.391 -17.570 -9.022 1.00 93.31 99 ILE A N 1
ATOM 735 C CA . ILE A 1 99 ? 3.984 -17.483 -10.430 1.00 93.31 99 ILE A CA 1
ATOM 736 C C . ILE A 1 99 ? 5.026 -16.698 -11.233 1.00 93.31 99 ILE A C 1
ATOM 738 O O . ILE A 1 99 ? 5.463 -17.167 -12.281 1.00 93.31 99 ILE A O 1
ATOM 742 N N . GLY A 1 100 ? 5.480 -15.546 -10.726 1.00 93.06 100 GLY A N 1
ATOM 743 C CA . GLY A 1 100 ? 6.524 -14.757 -11.384 1.00 93.06 100 GLY A CA 1
ATOM 744 C C . GLY A 1 100 ? 7.829 -15.537 -11.568 1.00 93.06 100 GLY A C 1
ATOM 745 O O . GLY A 1 100 ? 8.416 -15.506 -12.646 1.00 93.06 100 GLY A O 1
ATOM 746 N N . ALA A 1 101 ? 8.250 -16.295 -10.551 1.00 95.50 101 ALA A N 1
ATOM 747 C CA . ALA A 1 101 ? 9.435 -17.146 -10.632 1.00 95.50 101 ALA A CA 1
ATOM 748 C C . ALA A 1 101 ? 9.281 -18.273 -11.668 1.00 95.50 101 ALA A C 1
ATOM 750 O O . ALA A 1 101 ? 10.216 -18.543 -12.422 1.00 95.50 101 ALA A O 1
ATOM 751 N N . ALA A 1 102 ? 8.107 -18.908 -11.735 1.00 96.88 102 ALA A N 1
ATOM 752 C CA . ALA A 1 102 ? 7.826 -19.951 -12.716 1.00 96.88 102 ALA A CA 1
ATOM 753 C C . ALA A 1 102 ? 7.857 -19.413 -14.156 1.00 96.88 102 ALA A C 1
ATOM 755 O O . ALA A 1 102 ? 8.473 -20.038 -15.016 1.00 96.88 102 ALA A O 1
ATOM 756 N N . LEU A 1 103 ? 7.253 -18.246 -14.411 1.00 96.56 103 LEU A N 1
ATOM 757 C CA . LEU A 1 103 ? 7.271 -17.600 -15.731 1.00 96.56 103 LEU A CA 1
ATOM 758 C C . LEU A 1 103 ? 8.692 -17.192 -16.133 1.00 96.56 103 LEU A C 1
ATOM 760 O O . LEU A 1 103 ? 9.147 -17.539 -17.221 1.00 96.56 103 LEU A O 1
ATOM 764 N N . LEU A 1 104 ? 9.435 -16.568 -15.210 1.00 95.56 104 LEU A N 1
ATOM 765 C CA . LEU A 1 104 ? 10.826 -16.179 -15.439 1.00 95.56 104 LEU A CA 1
ATOM 766 C C . LEU A 1 104 ? 11.710 -17.388 -15.785 1.00 95.56 104 LEU A C 1
ATOM 768 O O . LEU A 1 104 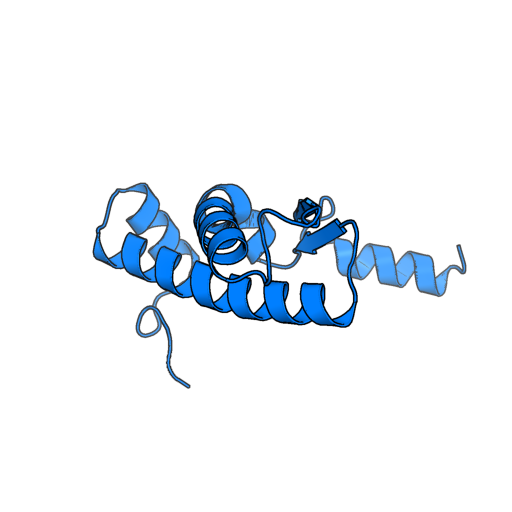? 12.548 -17.300 -16.679 1.00 95.56 104 LEU A O 1
ATOM 772 N N . GLY A 1 105 ? 11.515 -18.521 -15.102 1.00 95.12 105 GLY A N 1
ATOM 773 C CA . GLY A 1 105 ? 12.229 -19.768 -15.384 1.00 95.12 105 GLY A CA 1
ATOM 774 C C . GLY A 1 105 ? 11.793 -20.453 -16.682 1.00 95.12 105 GLY A C 1
ATOM 775 O O . GLY A 1 105 ? 12.609 -21.102 -17.334 1.00 95.12 105 GLY A O 1
ATOM 776 N N . ALA A 1 106 ? 10.527 -20.298 -17.074 1.00 92.62 106 ALA A N 1
ATOM 777 C CA . ALA A 1 106 ? 9.987 -20.822 -18.326 1.00 92.62 106 ALA A CA 1
ATOM 778 C C . ALA A 1 106 ? 10.361 -19.968 -19.553 1.00 92.62 106 ALA A C 1
ATOM 780 O O . ALA A 1 106 ? 10.215 -20.443 -20.679 1.00 92.62 106 ALA A O 1
ATOM 781 N N . GLY A 1 107 ? 10.875 -18.748 -19.351 1.00 85.12 107 GLY A N 1
ATOM 782 C CA . GLY A 1 107 ? 11.318 -17.860 -20.428 1.00 85.12 107 GLY A CA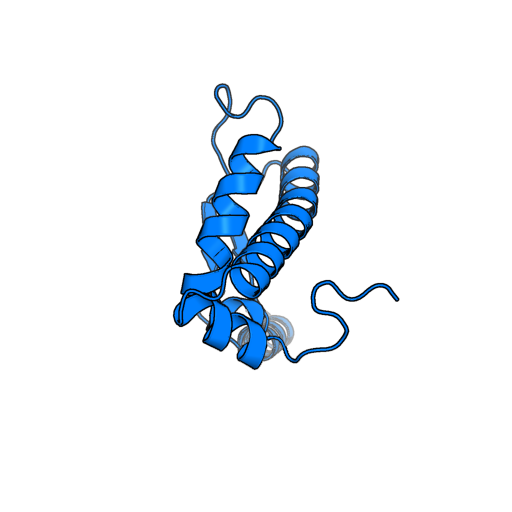 1
ATOM 783 C C . GLY A 1 107 ? 10.174 -17.292 -21.270 1.00 85.12 107 GLY A C 1
ATOM 784 O O . GLY A 1 107 ? 10.394 -16.954 -22.434 1.00 85.12 107 GLY A O 1
ATOM 785 N N . VAL A 1 108 ? 8.971 -17.228 -20.693 1.00 63.84 108 VAL A N 1
ATOM 786 C CA . VAL A 1 108 ? 7.767 -16.627 -21.289 1.00 63.84 108 VAL A CA 1
ATOM 787 C C . VAL A 1 108 ? 7.443 -15.285 -20.653 1.00 63.84 108 VAL A C 1
ATOM 789 O O . VAL A 1 108 ? 7.708 -15.122 -19.439 1.00 63.84 108 VAL A O 1
#

Radius of gyration: 15.83 Å; Cα contacts (8 Å, |Δi|>4): 103; chains: 1; bounding box: 28×40×42 Å

Nearest PDB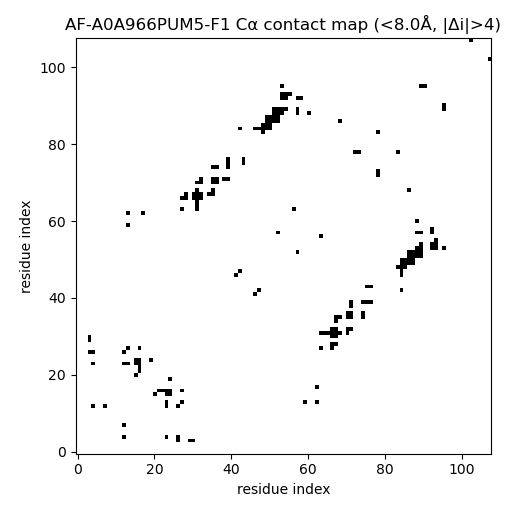 structures (foldseek):
  3vgl-assembly1_A  TM=9.094E-01  e=8.336E-05  Streptomyces griseus subsp. griseus NBRC 13350
  2qm1-assembly1_B  TM=8.916E-01  e=1.665E-04  Enterococcus faecalis V583
  3r8e-assembly1_A-2  TM=8.231E-01  e=1.178E-04  Cytophaga hutchinsonii ATCC 33406
  6q26-assembly1_A  TM=8.800E-01  e=3.953E-04  Staphylococcus aureus
  6q26-assembly2_D  TM=8.848E-01  e=7.895E-04  Staphylococcus aureus

Solvent-accessible surface area (backbone atoms only — not comparable to full-atom values): 6234 Å² total; per-residue (Å²): 132,92,54,88,61,81,75,62,56,68,69,58,40,49,54,38,29,75,73,64,37,68,68,33,43,51,38,48,45,54,49,12,39,58,54,14,54,55,52,33,54,48,43,74,73,65,66,48,72,62,45,74,42,56,61,81,58,40,81,45,33,88,78,43,45,64,34,22,55,53,36,28,57,73,66,31,80,63,53,92,79,51,88,74,49,46,83,41,64,42,87,54,51,89,49,42,63,59,52,51,51,50,34,63,73,68,72,104

Sequence (108 aa):
MATIAGGERGEEVIARAVAGDAQALGYLDTFGRWVAVGLVNLTNITDPNVIVIGGGMAEAADSLMPYVKKWFKELLYAPDNREHPDLRVAQLGEHAGAIGAALLGAGV

Mean predicted aligned error: 4.13 Å

Secondary structure (DSSP, 8-state):
---TTTT--HHHHHHHHHTT-HHHHHHHHHHHHHHHHHHHHHHHHH--SEEEE-STTTTTHHHHHHHHHHHHHHHSSSGGGSPPPEEEE-TTGGGHHHHHHHHHHHT-

pLDDT: mean 92.19, std 7.7, range [45.16, 98.06]